Protein AF-A0A915JX36-F1 (afdb_monomer_lite)

Foldseek 3Di:
DDPVVVVVVVVVVVCLVVQCVPDPDPVSNVVSVVVVVVVVVVVVVVVVVVVCCVVVPPVPPPPDPPPDPDPDDPDDDDDPDPDDQVVLCVDVVSVVVVVVCVVVVVVVVVVVVVVVVVVVVVVVVVVVPPPDD

Structure (mmCIF, N/CA/C/O backbone):
data_AF-A0A915JX36-F1
#
_entry.id   AF-A0A915JX36-F1
#
loop_
_atom_site.group_PDB
_atom_site.id
_atom_site.type_symbol
_atom_site.label_atom_id
_atom_site.label_alt_id
_atom_site.label_comp_id
_atom_site.label_asym_id
_atom_site.label_entity_id
_atom_site.label_seq_id
_atom_site.pdbx_PDB_ins_code
_atom_site.Cartn_x
_atom_site.Cartn_y
_atom_site.Cartn_z
_atom_site.occupancy
_atom_site.B_iso_or_equiv
_atom_site.auth_seq_id
_atom_site.auth_comp_id
_atom_site.auth_asym_id
_atom_site.auth_atom_id
_atom_site.pdbx_PDB_model_num
ATOM 1 N N . MET A 1 1 ? 0.194 8.852 -16.464 1.00 53.19 1 MET A N 1
ATOM 2 C CA . MET A 1 1 ? 1.071 9.374 -17.533 1.00 53.19 1 MET A CA 1
ATOM 3 C C . MET A 1 1 ? 0.941 10.884 -17.549 1.00 53.19 1 MET A C 1
ATOM 5 O O . MET A 1 1 ? -0.163 11.383 -17.707 1.00 53.19 1 MET A O 1
ATOM 9 N N . THR A 1 2 ? 2.021 11.604 -17.267 1.00 67.69 2 THR A N 1
ATOM 10 C CA . THR A 1 2 ? 2.045 13.075 -17.233 1.00 67.69 2 THR A CA 1
ATOM 11 C C . THR A 1 2 ? 2.389 13.621 -18.619 1.00 67.69 2 THR A C 1
ATOM 13 O O . THR A 1 2 ? 3.113 12.982 -19.375 1.00 67.69 2 THR A O 1
ATOM 16 N N . ARG A 1 3 ? 1.916 14.820 -18.973 1.00 66.88 3 ARG A N 1
ATOM 17 C CA . ARG A 1 3 ? 2.204 15.462 -20.274 1.00 66.88 3 ARG A CA 1
ATOM 18 C C . ARG A 1 3 ? 3.715 15.523 -20.580 1.00 66.88 3 ARG A C 1
ATOM 20 O O . ARG A 1 3 ? 4.126 15.371 -21.724 1.00 66.88 3 ARG A O 1
ATOM 27 N N . SER A 1 4 ? 4.537 15.626 -19.537 1.00 64.88 4 SER A N 1
ATOM 28 C CA . SER A 1 4 ? 6.001 15.586 -19.601 1.00 64.88 4 SER A CA 1
ATOM 29 C C . SER A 1 4 ? 6.565 14.235 -20.057 1.00 64.88 4 SER A C 1
ATOM 31 O O . SER A 1 4 ? 7.524 14.213 -20.817 1.00 64.88 4 SER A O 1
ATOM 33 N N . SER A 1 5 ? 5.969 13.106 -19.655 1.00 65.12 5 SER A N 1
ATOM 34 C CA . SER A 1 5 ? 6.448 11.777 -20.079 1.00 65.12 5 SER A CA 1
ATOM 35 C C . SER A 1 5 ? 6.151 11.498 -21.556 1.00 65.12 5 SER A C 1
ATOM 37 O O . SER A 1 5 ? 6.965 10.873 -22.230 1.00 65.12 5 SER A O 1
ATOM 39 N N . LEU A 1 6 ? 5.046 12.036 -22.083 1.00 63.84 6 LEU A N 1
ATOM 40 C CA . LEU A 1 6 ? 4.707 11.941 -23.505 1.00 63.84 6 LEU A CA 1
ATOM 41 C C . LEU A 1 6 ? 5.678 12.754 -24.381 1.00 63.84 6 LEU A C 1
ATOM 43 O O . LEU A 1 6 ? 6.149 12.271 -25.407 1.00 63.84 6 LEU A O 1
ATOM 47 N N . LEU A 1 7 ? 6.028 13.969 -23.944 1.00 69.75 7 LEU A N 1
ATOM 48 C CA . LEU A 1 7 ? 6.977 14.837 -24.651 1.00 69.75 7 LEU A CA 1
ATOM 49 C C . LEU A 1 7 ? 8.400 14.271 -24.657 1.00 69.75 7 LEU A C 1
ATOM 51 O O . LEU A 1 7 ? 9.098 14.375 -25.666 1.00 69.75 7 LEU A O 1
ATOM 55 N N . ILE A 1 8 ? 8.825 13.654 -23.550 1.00 71.62 8 ILE A N 1
ATOM 56 C CA . ILE A 1 8 ? 10.123 12.978 -23.466 1.00 71.62 8 ILE A CA 1
ATOM 57 C C . ILE A 1 8 ? 10.163 11.805 -24.449 1.00 71.62 8 ILE A C 1
ATOM 59 O O . ILE A 1 8 ? 11.105 11.720 -25.230 1.00 71.62 8 ILE A O 1
ATOM 63 N N . ALA A 1 9 ? 9.123 10.963 -24.482 1.00 68.75 9 ALA A N 1
ATOM 64 C CA . ALA A 1 9 ? 9.044 9.842 -25.418 1.00 68.75 9 ALA A CA 1
ATOM 65 C C . ALA A 1 9 ? 9.058 10.304 -26.887 1.00 68.75 9 ALA A C 1
ATOM 67 O O . ALA A 1 9 ? 9.823 9.775 -27.690 1.00 68.75 9 ALA A O 1
ATOM 68 N N . GLN A 1 10 ? 8.287 11.342 -27.231 1.00 72.62 10 GLN A N 1
ATOM 69 C CA . GLN A 1 10 ? 8.231 11.879 -28.595 1.00 72.62 10 GLN A CA 1
ATOM 70 C C . GLN A 1 10 ? 9.582 12.448 -29.056 1.00 72.62 10 GLN A C 1
ATOM 72 O O . GLN A 1 10 ? 10.003 12.205 -30.186 1.00 72.62 10 GLN A O 1
ATOM 77 N N . LYS A 1 11 ? 10.293 13.174 -28.183 1.00 77.00 11 LYS A N 1
ATOM 78 C CA . LYS A 1 11 ? 11.636 13.688 -28.495 1.00 77.00 11 LYS A CA 1
ATOM 79 C C . LYS A 1 11 ? 12.661 12.564 -28.627 1.00 77.00 11 LYS A C 1
ATOM 81 O O . LYS A 1 11 ? 13.503 12.626 -29.518 1.00 77.00 11 LYS A O 1
ATOM 86 N N . PHE A 1 12 ? 12.570 11.532 -27.790 1.00 72.38 12 PHE A N 1
ATOM 87 C CA . PHE A 1 12 ? 13.483 10.392 -27.841 1.00 72.38 12 PHE A CA 1
ATOM 88 C C . PHE A 1 12 ? 13.362 9.629 -29.166 1.00 72.38 12 PHE A C 1
ATOM 90 O O . PHE A 1 12 ? 14.378 9.363 -29.804 1.00 72.38 12 PHE A O 1
ATOM 97 N N . SER A 1 13 ? 12.139 9.362 -29.635 1.00 75.56 13 SER A N 1
ATOM 98 C CA . SER A 1 13 ? 11.903 8.652 -30.901 1.00 75.56 13 SER A CA 1
ATOM 99 C C . SER A 1 13 ? 12.459 9.399 -32.117 1.00 75.56 13 SER A C 1
ATOM 101 O O . SER A 1 13 ? 13.069 8.786 -32.990 1.00 75.56 13 SER A O 1
ATOM 103 N N . ILE A 1 14 ? 12.301 10.726 -32.167 1.00 79.25 14 ILE A N 1
ATOM 104 C CA . ILE A 1 14 ? 12.797 11.541 -33.289 1.00 79.25 14 ILE A CA 1
ATOM 105 C C . ILE A 1 14 ? 14.333 11.565 -33.302 1.00 79.25 14 ILE A C 1
ATOM 107 O O . ILE A 1 14 ? 14.940 11.401 -34.358 1.00 79.25 14 ILE A O 1
ATOM 111 N N . ILE A 1 15 ? 14.970 11.714 -32.136 1.00 81.75 15 ILE A N 1
ATOM 112 C CA . ILE A 1 15 ? 16.437 11.751 -32.015 1.00 81.75 15 ILE A CA 1
ATOM 113 C C . ILE A 1 15 ? 17.064 10.409 -32.425 1.00 81.75 15 ILE A C 1
ATOM 115 O O . ILE A 1 15 ? 18.053 10.399 -33.154 1.00 81.75 15 ILE A O 1
ATOM 119 N N . GLN A 1 16 ? 16.475 9.285 -32.004 1.00 78.62 16 GLN A N 1
ATOM 120 C CA . GLN A 1 16 ? 16.973 7.937 -32.310 1.00 78.62 16 GLN A CA 1
ATOM 121 C C . GLN A 1 16 ? 16.950 7.634 -33.817 1.00 78.62 16 GLN A C 1
ATOM 123 O O . GLN A 1 16 ? 17.937 7.145 -34.365 1.00 78.62 16 GLN A O 1
ATOM 128 N N . VAL A 1 17 ? 15.857 7.977 -34.508 1.00 79.44 17 VAL A N 1
ATOM 129 C CA . VAL A 1 17 ? 15.710 7.736 -35.956 1.00 79.44 17 VAL A CA 1
ATOM 130 C C . VAL A 1 17 ? 16.675 8.602 -36.767 1.00 79.44 17 VAL A C 1
ATOM 132 O O . VAL A 1 17 ? 17.350 8.099 -37.663 1.00 79.44 17 VAL A O 1
ATOM 135 N N . GLN A 1 18 ? 16.796 9.887 -36.428 1.00 80.69 18 GLN A N 1
ATOM 136 C CA . GLN A 1 18 ? 17.732 10.793 -37.105 1.00 80.69 18 GLN A CA 1
ATOM 137 C C . GLN A 1 18 ? 19.192 10.370 -36.885 1.00 80.69 18 GLN A C 1
ATOM 139 O O . GLN A 1 18 ? 20.010 10.414 -37.803 1.00 80.69 18 GLN A O 1
ATOM 144 N N . GLY A 1 19 ? 19.507 9.901 -35.679 1.00 79.50 19 GLY A N 1
ATOM 145 C CA . GLY A 1 19 ? 20.813 9.372 -35.322 1.00 79.50 19 GLY A CA 1
ATOM 146 C C . GLY A 1 19 ? 21.212 8.116 -36.095 1.00 79.50 19 GLY A C 1
ATOM 147 O O . GLY A 1 19 ? 22.342 8.029 -36.576 1.00 79.50 19 GLY A O 1
ATOM 148 N N . PHE A 1 20 ? 20.276 7.177 -36.253 1.00 79.31 20 PHE A N 1
ATOM 149 C CA . PHE A 1 20 ? 20.483 5.942 -37.009 1.00 79.31 20 PHE A CA 1
ATOM 150 C C . PHE A 1 20 ? 20.708 6.209 -38.504 1.00 79.31 20 PHE A C 1
ATOM 152 O O . PHE A 1 20 ? 21.647 5.671 -39.085 1.00 79.31 20 PHE A O 1
ATOM 159 N N . ILE A 1 21 ? 19.900 7.085 -39.115 1.00 79.38 21 ILE A N 1
ATOM 160 C CA . ILE A 1 21 ? 20.015 7.434 -40.543 1.00 79.38 21 ILE A CA 1
ATOM 161 C C . ILE A 1 21 ? 21.333 8.173 -40.832 1.00 79.38 21 ILE A C 1
ATOM 163 O O . ILE A 1 21 ? 21.941 7.974 -41.881 1.00 79.38 21 ILE A O 1
ATOM 167 N N . ASN A 1 22 ? 21.809 9.000 -39.897 1.00 82.88 22 ASN A N 1
ATOM 168 C CA . ASN A 1 22 ? 23.043 9.773 -40.058 1.00 82.88 22 ASN A CA 1
ATOM 169 C C . ASN A 1 22 ? 24.314 9.032 -39.576 1.00 82.88 22 ASN A C 1
ATOM 171 O O . ASN A 1 22 ? 25.406 9.609 -39.554 1.00 82.88 22 ASN A O 1
ATOM 175 N N . ALA A 1 23 ? 24.211 7.762 -39.166 1.00 80.00 23 ALA A N 1
ATOM 176 C CA . ALA A 1 23 ? 25.342 6.992 -38.656 1.00 80.00 23 ALA A CA 1
ATOM 177 C C . ALA A 1 23 ? 26.289 6.567 -39.795 1.00 80.00 23 ALA A C 1
ATOM 179 O O . ALA A 1 23 ? 26.070 5.569 -40.473 1.00 80.00 23 ALA A O 1
ATOM 180 N N . ARG A 1 24 ? 27.387 7.310 -39.984 1.00 82.19 24 ARG A N 1
ATOM 181 C CA . ARG A 1 24 ? 28.415 6.989 -40.997 1.00 82.19 24 ARG A CA 1
ATOM 182 C C . ARG A 1 24 ? 29.432 5.932 -40.544 1.00 82.19 24 ARG A C 1
ATOM 184 O O . ARG A 1 24 ? 30.043 5.275 -41.379 1.00 82.19 24 ARG A O 1
ATOM 191 N N . ASN A 1 25 ? 29.600 5.747 -39.231 1.00 87.25 25 ASN A N 1
ATOM 192 C CA . ASN A 1 25 ? 30.620 4.874 -38.642 1.00 87.25 25 ASN A CA 1
ATOM 193 C C . ASN A 1 25 ? 29.990 3.657 -37.946 1.00 87.25 25 ASN A C 1
ATOM 195 O O . ASN A 1 25 ? 28.984 3.790 -37.247 1.00 87.25 25 ASN A O 1
ATOM 199 N N . LYS A 1 26 ? 30.637 2.483 -38.044 1.00 82.94 26 LYS A N 1
ATOM 200 C CA . LYS A 1 26 ? 30.165 1.228 -37.416 1.00 82.94 26 LYS A CA 1
ATOM 201 C C . LYS A 1 26 ? 30.008 1.335 -35.891 1.00 82.94 26 LYS A C 1
ATOM 203 O O . LYS A 1 26 ? 29.057 0.797 -35.337 1.00 82.94 26 LYS A O 1
ATOM 208 N N . LEU A 1 27 ? 30.900 2.071 -35.223 1.00 86.31 27 LEU A N 1
ATOM 209 C CA . LEU A 1 27 ? 30.812 2.362 -33.783 1.00 86.31 27 LEU A CA 1
ATOM 210 C C . LEU A 1 27 ? 29.564 3.180 -33.436 1.00 86.31 27 LEU A C 1
ATOM 212 O O . LEU A 1 27 ? 28.855 2.862 -32.487 1.00 86.31 27 LEU A O 1
ATOM 216 N N . THR A 1 28 ? 29.261 4.208 -34.228 1.00 83.44 28 THR A N 1
ATOM 217 C CA . THR A 1 28 ? 28.072 5.043 -34.029 1.00 83.44 28 THR A CA 1
ATOM 218 C C . THR A 1 28 ? 26.796 4.239 -34.270 1.00 83.44 28 THR A C 1
ATOM 220 O O . THR A 1 28 ? 25.856 4.353 -33.491 1.00 83.44 28 THR A O 1
ATOM 223 N N . ALA A 1 29 ? 26.780 3.366 -35.283 1.00 84.31 29 ALA A N 1
ATOM 224 C CA . ALA A 1 29 ? 25.670 2.446 -35.524 1.00 84.31 29 ALA A CA 1
ATOM 225 C C . ALA A 1 29 ? 25.454 1.475 -34.345 1.00 84.31 29 ALA A C 1
ATOM 227 O O . ALA A 1 29 ? 24.320 1.289 -33.907 1.00 84.31 29 ALA A O 1
ATOM 228 N N . LEU A 1 30 ? 26.532 0.919 -33.776 1.00 88.38 30 LEU A N 1
ATOM 229 C CA . LEU A 1 30 ? 26.464 0.056 -32.591 1.00 88.38 30 LEU A CA 1
ATOM 230 C C . LEU A 1 30 ? 25.868 0.795 -31.381 1.00 88.38 30 LEU A C 1
ATOM 232 O O . LEU A 1 30 ? 25.004 0.257 -30.694 1.00 88.38 30 LEU A O 1
ATOM 236 N N . LEU A 1 31 ? 26.291 2.039 -31.137 1.00 88.81 31 LEU A N 1
ATOM 237 C CA . LEU A 1 31 ? 25.777 2.854 -30.033 1.00 88.81 31 LEU A CA 1
ATOM 238 C C . LEU A 1 31 ? 24.278 3.145 -30.174 1.00 88.81 31 LEU A C 1
ATOM 240 O O . LEU A 1 31 ? 23.554 3.063 -29.183 1.00 88.81 31 LEU A O 1
ATOM 244 N N . TRP A 1 32 ? 23.791 3.419 -31.388 1.00 87.38 32 TRP A N 1
ATOM 245 C CA . TRP A 1 32 ? 22.356 3.598 -31.634 1.00 87.38 32 TRP A CA 1
ATOM 246 C C . TRP A 1 32 ? 21.559 2.312 -31.411 1.00 87.38 32 TRP A C 1
ATOM 248 O O . TRP A 1 32 ? 20.489 2.357 -30.809 1.00 87.38 32 TRP A O 1
ATOM 258 N N . ILE A 1 33 ? 22.095 1.157 -31.817 1.00 88.00 33 ILE A N 1
ATOM 259 C CA . ILE A 1 33 ? 21.469 -0.149 -31.558 1.00 88.00 33 ILE A CA 1
ATOM 260 C C . ILE A 1 33 ? 21.386 -0.421 -30.050 1.00 88.00 33 ILE A C 1
ATOM 262 O O . ILE A 1 33 ? 20.330 -0.804 -29.546 1.00 88.00 33 ILE A O 1
ATOM 266 N N . LEU A 1 34 ? 22.469 -0.173 -29.308 1.00 90.50 34 LEU A N 1
ATOM 267 C CA . LEU A 1 34 ? 22.487 -0.328 -27.851 1.00 90.50 34 LEU A CA 1
ATOM 268 C C . LEU A 1 34 ? 21.496 0.619 -27.165 1.00 90.50 34 LEU A C 1
ATOM 270 O O . LEU A 1 34 ? 20.787 0.206 -26.247 1.00 90.50 34 LEU A O 1
ATOM 274 N N . ALA A 1 35 ? 21.400 1.866 -27.629 1.00 87.75 35 ALA A N 1
ATOM 275 C CA . ALA A 1 35 ? 20.444 2.837 -27.107 1.00 87.75 35 ALA A CA 1
ATOM 276 C C . ALA A 1 35 ? 18.986 2.407 -27.355 1.00 87.75 35 ALA A C 1
ATOM 278 O O . ALA A 1 35 ? 18.147 2.526 -26.457 1.00 87.75 35 ALA A O 1
ATOM 279 N N . LEU A 1 36 ? 18.695 1.837 -28.529 1.00 87.19 36 LEU A N 1
ATOM 280 C CA . LEU A 1 36 ? 17.399 1.238 -28.854 1.00 87.19 36 LEU A CA 1
ATOM 281 C C . LEU A 1 36 ? 17.055 0.094 -27.894 1.00 87.19 36 LEU A C 1
ATOM 283 O O . LEU A 1 36 ? 15.993 0.118 -27.270 1.00 87.19 36 LEU A O 1
ATOM 287 N N . ILE A 1 37 ? 17.971 -0.859 -27.709 1.00 91.94 37 ILE A N 1
ATOM 288 C CA . ILE A 1 37 ? 17.778 -2.013 -26.815 1.00 91.94 37 ILE A CA 1
ATOM 289 C C . ILE A 1 37 ? 17.557 -1.557 -25.367 1.00 91.94 37 ILE A C 1
ATOM 291 O O . ILE A 1 37 ? 16.648 -2.051 -24.690 1.00 91.94 37 ILE A O 1
ATOM 295 N N . ALA A 1 38 ? 18.340 -0.585 -24.894 1.00 91.12 38 ALA A N 1
ATOM 296 C CA . ALA A 1 38 ? 18.192 -0.023 -23.556 1.00 91.12 38 ALA A CA 1
ATOM 297 C C . ALA A 1 38 ? 16.817 0.638 -23.367 1.00 91.12 38 ALA A C 1
ATOM 299 O O . ALA A 1 38 ? 16.140 0.391 -22.366 1.00 91.12 38 ALA A O 1
ATOM 300 N N . SER A 1 39 ? 16.365 1.425 -24.350 1.00 86.44 39 SER A N 1
ATOM 301 C CA . SER A 1 39 ? 15.055 2.086 -24.293 1.00 86.44 39 SER A CA 1
ATOM 302 C C . SER A 1 39 ? 13.890 1.088 -24.287 1.00 86.44 39 SER A C 1
ATOM 304 O O . SER A 1 39 ? 12.966 1.227 -23.482 1.00 86.44 39 SER A O 1
ATOM 306 N N . MET A 1 40 ? 13.965 0.032 -25.105 1.00 88.94 40 MET A N 1
ATOM 307 C CA . MET A 1 40 ? 12.967 -1.040 -25.147 1.00 88.94 40 MET A CA 1
ATOM 308 C C . MET A 1 40 ? 12.904 -1.801 -23.823 1.00 88.94 40 MET A C 1
ATOM 310 O O . MET A 1 40 ? 11.820 -2.034 -23.288 1.00 88.94 40 MET A O 1
ATOM 314 N N . SER A 1 41 ? 14.064 -2.120 -23.249 1.00 92.81 41 SER A N 1
ATOM 315 C CA . SER A 1 41 ? 14.156 -2.793 -21.950 1.00 92.81 41 SER A CA 1
ATOM 316 C C . SER A 1 41 ? 13.514 -1.957 -20.839 1.00 92.81 41 SER A C 1
ATOM 318 O O . SER A 1 41 ? 12.735 -2.476 -20.040 1.00 92.81 41 SER A O 1
ATOM 320 N N . PHE A 1 42 ? 13.769 -0.645 -20.823 1.00 90.38 42 PHE A N 1
ATOM 321 C CA . PHE A 1 42 ? 13.167 0.274 -19.856 1.00 90.38 42 PHE A CA 1
ATOM 322 C C . PHE A 1 42 ? 11.644 0.405 -20.032 1.00 90.38 42 PHE A C 1
ATOM 324 O O . PHE A 1 42 ? 10.898 0.440 -19.056 1.00 90.38 42 PHE A O 1
ATOM 331 N N . MET A 1 43 ? 11.147 0.429 -21.271 1.00 88.75 43 MET A N 1
ATOM 332 C CA . MET A 1 43 ? 9.704 0.434 -21.543 1.00 88.75 43 MET A CA 1
ATOM 333 C C . MET A 1 43 ? 9.012 -0.820 -20.998 1.00 88.75 43 MET A C 1
ATOM 335 O O . MET A 1 43 ? 7.954 -0.715 -20.370 1.00 88.75 43 MET A O 1
ATOM 339 N N . ILE A 1 44 ? 9.611 -1.995 -21.193 1.00 92.94 44 ILE A N 1
ATOM 340 C CA . ILE A 1 44 ? 9.060 -3.271 -20.718 1.00 92.94 44 ILE A CA 1
ATOM 341 C C . ILE A 1 44 ? 8.992 -3.300 -19.187 1.00 92.94 44 ILE A C 1
ATOM 343 O O . ILE A 1 44 ? 7.952 -3.654 -18.630 1.00 92.94 44 ILE A O 1
ATOM 347 N N . THR A 1 45 ? 10.052 -2.882 -18.489 1.00 89.81 45 THR A N 1
ATOM 348 C CA . THR A 1 45 ? 10.076 -2.885 -17.015 1.00 89.81 45 THR A CA 1
ATOM 349 C C . THR A 1 45 ? 9.066 -1.906 -16.418 1.00 89.81 45 THR A C 1
ATOM 351 O O . THR A 1 45 ? 8.329 -2.266 -15.495 1.00 89.81 45 THR A O 1
ATOM 354 N N . GLN A 1 46 ? 8.958 -0.701 -16.983 1.00 87.69 46 GLN A N 1
ATOM 355 C CA . GLN A 1 46 ? 7.983 0.304 -16.551 1.00 87.69 46 GLN A CA 1
ATOM 356 C C . GLN A 1 46 ? 6.545 -0.170 -16.772 1.00 87.69 46 GLN A C 1
ATOM 358 O O . GLN A 1 46 ? 5.692 -0.025 -15.894 1.00 87.69 46 GLN A O 1
ATOM 363 N N . THR A 1 47 ? 6.286 -0.789 -17.922 1.00 87.31 47 THR A N 1
ATOM 364 C CA . THR A 1 47 ? 4.971 -1.342 -18.259 1.00 87.31 47 THR A CA 1
ATOM 365 C C . THR A 1 47 ? 4.626 -2.509 -17.338 1.00 87.31 47 THR A C 1
ATOM 367 O O . THR A 1 47 ? 3.540 -2.532 -16.767 1.00 87.31 47 THR A O 1
ATOM 370 N N . GLY A 1 48 ? 5.566 -3.425 -17.088 1.00 86.44 48 GLY A N 1
ATOM 371 C CA . GLY A 1 48 ? 5.381 -4.537 -16.153 1.00 86.44 48 GLY A CA 1
ATOM 372 C C . GLY A 1 48 ? 5.084 -4.082 -14.720 1.00 86.44 48 GLY A C 1
ATOM 373 O O . GLY A 1 48 ? 4.223 -4.659 -14.058 1.00 86.44 48 GLY A O 1
ATOM 374 N N . SER A 1 49 ? 5.737 -3.019 -14.244 1.00 79.69 49 SER A N 1
ATOM 375 C CA . SER A 1 49 ? 5.465 -2.425 -12.926 1.00 79.69 49 SER A CA 1
ATOM 376 C C . SER A 1 49 ? 4.050 -1.835 -12.837 1.00 79.69 49 SER A C 1
ATOM 378 O O . SER A 1 49 ? 3.322 -2.085 -11.873 1.00 79.69 49 SER A O 1
ATOM 380 N N . LEU A 1 50 ? 3.614 -1.126 -13.885 1.00 82.25 50 LEU A N 1
ATOM 381 C CA . LEU A 1 50 ? 2.253 -0.591 -13.985 1.00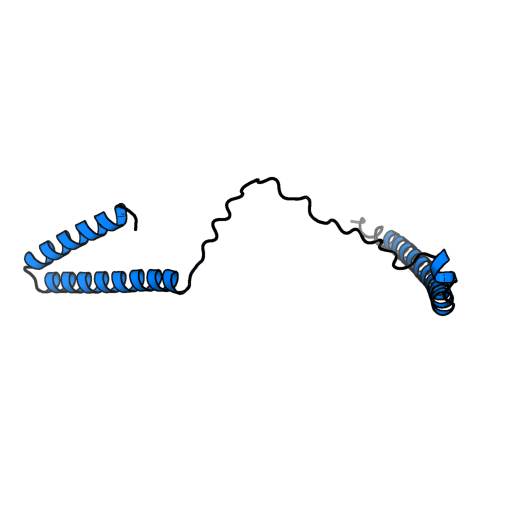 82.25 50 LEU A CA 1
ATOM 382 C C . LEU A 1 50 ? 1.200 -1.703 -14.048 1.00 82.25 50 LEU A C 1
ATOM 384 O O . LEU A 1 50 ? 0.186 -1.620 -13.357 1.00 82.25 50 LEU A O 1
ATOM 388 N N . PHE A 1 51 ? 1.456 -2.762 -14.818 1.00 83.94 51 PHE A N 1
ATOM 389 C CA . PHE A 1 51 ? 0.566 -3.918 -14.912 1.00 83.94 51 PHE A CA 1
ATOM 390 C C . PHE A 1 51 ? 0.450 -4.669 -13.588 1.00 83.94 51 PHE A C 1
ATOM 392 O O . PHE A 1 51 ? -0.658 -5.028 -13.195 1.00 83.94 51 PHE A O 1
ATOM 399 N N . LYS A 1 52 ? 1.554 -4.849 -12.854 1.00 79.69 52 LYS A N 1
ATOM 400 C CA . LYS A 1 52 ? 1.503 -5.389 -11.488 1.00 79.69 52 LYS A CA 1
ATOM 401 C C . LYS A 1 52 ? 0.645 -4.498 -10.589 1.00 79.69 52 LYS A C 1
ATOM 403 O O . LYS A 1 52 ? -0.241 -5.003 -9.915 1.00 79.69 52 LYS A O 1
ATOM 408 N N . GLY A 1 53 ? 0.828 -3.179 -10.629 1.00 72.50 53 GLY A N 1
ATOM 409 C CA . GLY A 1 53 ? -0.004 -2.244 -9.863 1.00 72.50 53 GLY A CA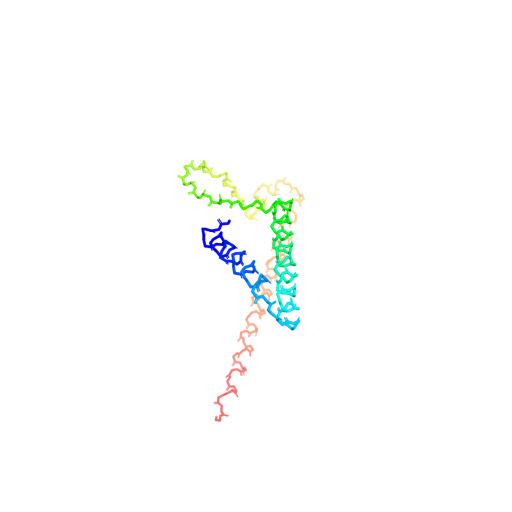 1
ATOM 410 C C . GLY A 1 53 ? -1.495 -2.275 -10.232 1.00 72.50 53 GLY A C 1
ATOM 411 O O . GLY A 1 53 ? -2.337 -2.057 -9.359 1.00 72.50 53 GLY A O 1
ATOM 412 N N . PHE A 1 54 ? -1.816 -2.569 -11.496 1.00 76.62 54 PHE A N 1
ATOM 413 C CA . PHE A 1 54 ? -3.181 -2.698 -12.008 1.00 76.62 54 PHE A CA 1
ATOM 414 C C . PHE A 1 54 ? -3.845 -4.014 -11.575 1.00 76.62 54 PHE A C 1
ATOM 416 O O . PHE A 1 54 ? -4.930 -3.988 -10.999 1.00 76.62 54 PHE A O 1
ATO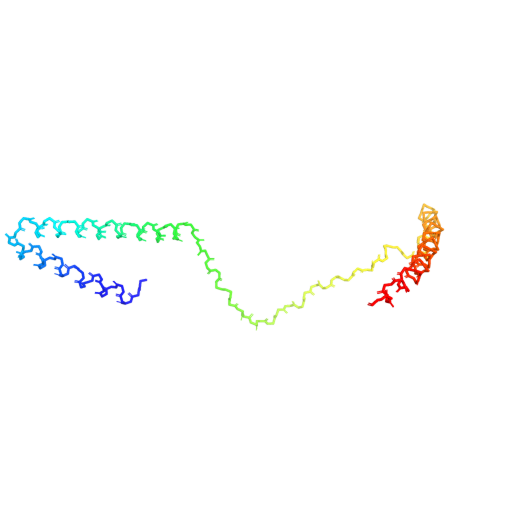M 423 N N . PHE A 1 55 ? -3.182 -5.155 -11.792 1.00 73.19 55 PHE A N 1
ATOM 424 C CA . PHE A 1 55 ? -3.727 -6.478 -11.464 1.00 73.19 55 PHE A CA 1
ATOM 425 C C . PHE A 1 55 ? -3.726 -6.781 -9.963 1.00 73.19 55 PHE A C 1
ATOM 427 O O . PHE A 1 55 ? -4.680 -7.371 -9.467 1.00 73.19 55 PHE A O 1
ATOM 434 N N . PHE A 1 56 ? -2.715 -6.324 -9.215 1.00 67.88 56 PHE A N 1
ATOM 435 C CA . PHE A 1 56 ? -2.682 -6.465 -7.753 1.00 67.88 56 PHE A CA 1
ATOM 436 C C . PHE A 1 56 ? -3.525 -5.415 -7.022 1.00 67.88 56 PHE A C 1
ATOM 438 O O . PHE A 1 56 ? -3.402 -5.282 -5.809 1.00 67.88 56 PHE A O 1
ATOM 445 N N . ALA A 1 57 ? -4.388 -4.693 -7.751 1.00 59.75 57 ALA A N 1
ATOM 446 C CA . ALA A 1 57 ? -5.471 -3.872 -7.224 1.00 59.75 57 ALA A CA 1
ATOM 447 C C . ALA A 1 57 ? -5.094 -3.151 -5.922 1.00 59.75 57 ALA A C 1
ATOM 449 O O . ALA A 1 57 ? -5.712 -3.362 -4.877 1.00 59.75 57 ALA A O 1
ATOM 450 N N . ASN A 1 58 ? -4.096 -2.263 -5.996 1.00 55.75 58 ASN A N 1
ATOM 451 C CA . ASN A 1 58 ? -3.904 -1.240 -4.974 1.00 55.75 58 ASN A CA 1
ATOM 452 C C . ASN A 1 58 ? -5.151 -0.352 -4.996 1.00 55.75 58 ASN A C 1
ATOM 454 O O . ASN A 1 58 ? -5.187 0.680 -5.670 1.00 55.75 58 ASN A O 1
ATOM 458 N N . LYS A 1 59 ? -6.214 -0.777 -4.305 1.00 54.19 59 LYS A N 1
ATOM 459 C CA . LYS A 1 59 ? -7.390 0.044 -4.059 1.00 54.19 59 LYS A CA 1
ATOM 460 C C . LYS A 1 59 ? -6.905 1.182 -3.181 1.00 54.19 59 LYS A C 1
ATOM 462 O O . LYS A 1 59 ? -6.901 1.081 -1.961 1.00 54.19 59 LYS A O 1
ATOM 467 N N . ARG A 1 60 ? -6.436 2.260 -3.814 1.00 54.50 60 ARG A N 1
ATOM 468 C CA . ARG A 1 60 ? -6.188 3.530 -3.141 1.00 54.50 60 ARG A CA 1
ATOM 469 C C . ARG A 1 60 ? -7.540 4.015 -2.656 1.00 54.50 60 ARG A C 1
ATOM 471 O O . ARG A 1 60 ? -8.273 4.676 -3.388 1.00 54.50 60 ARG A O 1
ATOM 478 N N . THR A 1 61 ? -7.895 3.610 -1.443 1.00 59.47 61 THR A N 1
ATOM 479 C CA . THR A 1 61 ? -9.062 4.103 -0.735 1.00 59.47 61 THR A CA 1
ATOM 480 C C . THR A 1 61 ? -8.819 5.582 -0.509 1.00 59.47 61 THR A C 1
ATOM 482 O O . THR A 1 61 ? -8.063 5.981 0.375 1.00 59.47 61 THR A O 1
ATOM 485 N N . MET A 1 62 ? -9.403 6.405 -1.374 1.00 53.03 62 MET A N 1
ATOM 486 C CA . MET A 1 62 ? -9.495 7.837 -1.151 1.00 53.03 62 MET A CA 1
ATOM 487 C C . MET A 1 62 ? -10.390 8.019 0.073 1.00 53.03 62 MET A C 1
ATOM 489 O O . MET A 1 62 ? -11.615 8.019 -0.050 1.00 53.03 62 MET A O 1
ATOM 493 N N . VAL A 1 63 ? -9.782 8.107 1.258 1.00 60.22 63 VAL A N 1
ATOM 494 C CA . VAL A 1 63 ? -10.477 8.436 2.504 1.00 60.22 63 VAL A CA 1
ATOM 495 C C . VAL A 1 63 ? -10.905 9.893 2.390 1.00 60.22 63 VAL A C 1
ATOM 497 O O . VAL A 1 63 ? -10.180 10.817 2.743 1.00 60.22 63 VAL A O 1
ATOM 500 N N . LYS A 1 64 ? -12.075 10.111 1.794 1.00 57.31 64 LYS A N 1
ATOM 501 C CA . LYS A 1 64 ? -12.736 11.407 1.810 1.00 57.31 64 LYS A CA 1
ATOM 502 C C . LYS A 1 64 ? -13.449 11.501 3.148 1.00 57.31 64 LYS A C 1
ATOM 504 O O . LYS A 1 64 ? -14.455 10.826 3.353 1.00 57.31 64 LYS A O 1
ATOM 509 N N . LEU A 1 65 ? -12.905 12.313 4.049 1.00 58.78 65 LEU A N 1
ATOM 510 C CA . LEU A 1 65 ? -13.565 12.709 5.287 1.00 58.78 65 LEU A CA 1
ATOM 511 C C . LEU A 1 65 ? -14.793 13.550 4.910 1.00 58.78 65 LEU A C 1
ATOM 513 O O . LEU A 1 65 ? -14.739 14.770 4.796 1.00 58.78 65 LEU A O 1
ATOM 517 N N . LYS A 1 66 ? -15.901 12.877 4.601 1.00 60.03 66 LYS A N 1
ATOM 518 C CA . LYS A 1 66 ? -17.208 13.518 4.549 1.00 60.03 66 LYS A CA 1
ATOM 519 C C . LYS A 1 66 ? -17.651 13.624 6.004 1.00 60.03 66 LYS A C 1
ATOM 521 O O . LYS A 1 66 ? -18.020 12.614 6.596 1.00 60.03 66 LYS A O 1
ATOM 526 N N . SER A 1 67 ? -17.576 14.823 6.581 1.00 57.66 67 SER A N 1
ATOM 527 C CA . SER A 1 67 ? -18.265 15.152 7.835 1.00 57.66 67 SER A CA 1
ATOM 528 C C . SER A 1 67 ? -19.769 15.170 7.572 1.00 57.66 67 SER A C 1
ATOM 530 O O . SER A 1 67 ? -20.391 16.221 7.479 1.00 57.66 67 SER A O 1
ATOM 532 N N . SER A 1 68 ? -20.341 13.997 7.332 1.00 64.94 68 SER A N 1
ATOM 533 C CA . SER A 1 68 ? -21.768 13.775 7.506 1.00 64.94 68 SER A CA 1
ATOM 534 C C . SER A 1 68 ? -22.042 13.611 8.996 1.00 64.94 68 SER A C 1
ATOM 536 O O . SER A 1 68 ? -21.205 13.075 9.721 1.00 64.94 68 SER A O 1
ATOM 538 N N . GLU A 1 69 ? -23.202 14.068 9.446 1.00 70.50 69 GLU A N 1
ATOM 539 C CA . GLU A 1 69 ? -23.700 13.802 10.791 1.00 70.50 69 GLU A CA 1
ATOM 540 C C . GLU A 1 69 ? -23.896 12.287 10.938 1.00 70.50 69 GLU A C 1
ATOM 542 O O . GLU A 1 69 ? -24.814 11.698 10.368 1.00 70.50 69 GLU A O 1
ATOM 547 N N . LEU A 1 70 ? -22.929 11.625 11.580 1.00 76.06 70 LEU A N 1
ATOM 548 C CA . LEU A 1 70 ? -22.995 10.195 11.861 1.00 76.06 70 LEU A CA 1
ATOM 549 C C . LEU A 1 70 ? -23.885 9.984 13.089 1.00 76.06 70 LEU A C 1
ATOM 551 O O . LEU A 1 70 ? -23.796 10.769 14.038 1.00 76.06 70 LEU A O 1
ATOM 555 N N . PRO A 1 71 ? -24.706 8.919 13.115 1.00 83.38 71 PRO A N 1
ATOM 556 C CA . PRO A 1 71 ? -25.478 8.597 14.302 1.00 83.38 71 PRO A CA 1
ATOM 557 C C . PRO A 1 71 ? -24.521 8.365 15.471 1.00 83.38 71 PRO A C 1
ATOM 559 O O . PRO A 1 71 ? -23.489 7.703 15.325 1.00 83.38 71 PRO A O 1
ATOM 562 N N . PHE A 1 72 ? -24.867 8.930 16.626 1.00 85.00 72 PHE A N 1
ATOM 563 C CA . PHE A 1 72 ? -24.093 8.747 17.845 1.00 85.00 72 PHE A CA 1
ATOM 564 C C . PHE A 1 72 ? -23.915 7.240 18.115 1.00 85.00 72 PHE A C 1
ATOM 566 O O . PHE A 1 72 ? -24.909 6.505 18.111 1.00 85.00 72 PHE A O 1
ATOM 573 N N . PRO A 1 73 ? -22.674 6.746 18.290 1.00 86.12 73 PRO A N 1
ATOM 574 C CA . PRO A 1 73 ? -22.429 5.319 18.432 1.00 86.12 73 PRO A CA 1
ATOM 575 C C . PRO A 1 73 ? -23.048 4.798 19.728 1.00 86.12 73 PRO A C 1
ATOM 577 O O . PRO A 1 73 ? -23.181 5.523 20.713 1.00 86.12 73 PRO A O 1
ATOM 580 N N . ALA A 1 74 ? -23.382 3.510 19.759 1.00 86.62 74 ALA A N 1
ATOM 581 C CA . ALA A 1 74 ? -23.809 2.869 20.993 1.00 86.62 74 ALA A CA 1
ATOM 582 C C . ALA A 1 74 ? -22.637 2.841 21.989 1.00 86.62 74 ALA A C 1
ATOM 584 O O . ALA A 1 74 ? -21.694 2.062 21.841 1.00 86.62 74 ALA A O 1
ATOM 585 N N . VAL A 1 75 ? -22.686 3.700 23.007 1.00 88.69 75 VAL A N 1
ATOM 586 C CA . VAL A 1 75 ? -21.693 3.709 24.081 1.00 88.69 75 VAL A CA 1
ATOM 587 C C . VAL A 1 75 ? -22.136 2.725 25.157 1.00 88.69 75 VAL A C 1
ATOM 589 O O . VAL A 1 75 ? -23.139 2.938 25.834 1.00 88.69 75 VAL A O 1
ATOM 592 N N . THR A 1 76 ? -21.386 1.633 25.316 1.00 91.81 76 THR A N 1
ATOM 593 C CA . THR A 1 76 ? -21.641 0.645 26.370 1.00 91.81 76 THR A CA 1
ATOM 594 C C . THR A 1 76 ? -20.692 0.893 27.531 1.00 91.81 76 THR A C 1
ATOM 596 O O . THR A 1 76 ? -19.487 0.673 27.418 1.00 91.81 76 THR A O 1
ATOM 599 N N . PHE A 1 77 ? -21.233 1.334 28.663 1.00 89.69 77 PHE A N 1
ATOM 600 C CA . PHE A 1 77 ? -20.481 1.434 29.908 1.00 89.69 77 PHE A CA 1
ATOM 601 C C . PHE A 1 77 ? -20.707 0.178 30.746 1.00 89.69 77 PHE A C 1
ATOM 603 O O . PHE A 1 77 ? -21.846 -0.179 31.043 1.00 89.69 77 PHE A O 1
ATOM 610 N N . CYS A 1 78 ? -19.621 -0.480 31.151 1.00 90.56 78 CYS A N 1
ATOM 611 C CA . CYS A 1 78 ? -19.679 -1.589 32.096 1.00 90.56 78 CYS A CA 1
ATOM 612 C C . CYS A 1 78 ? -19.168 -1.136 33.466 1.00 90.56 78 CYS A C 1
ATOM 614 O O . CYS A 1 78 ? -18.143 -0.459 33.570 1.00 90.56 78 CYS A O 1
ATOM 616 N N . ASN A 1 79 ? -19.874 -1.529 34.525 1.00 91.06 79 ASN A N 1
ATOM 617 C CA . ASN A 1 79 ? -19.365 -1.387 35.881 1.00 91.06 79 ASN A CA 1
ATOM 618 C C . ASN A 1 79 ? -18.218 -2.390 36.084 1.00 91.06 79 ASN A C 1
ATOM 620 O O . ASN A 1 79 ? -18.402 -3.586 35.885 1.00 91.06 79 ASN A O 1
ATOM 624 N N . LEU A 1 80 ? -17.053 -1.909 36.525 1.00 87.75 80 LEU A N 1
ATOM 625 C CA . LEU A 1 80 ? -15.882 -2.744 36.834 1.00 87.75 80 LEU A CA 1
ATOM 626 C C . LEU A 1 80 ? -16.165 -3.785 37.924 1.00 87.75 80 LEU A C 1
ATOM 628 O O . LEU A 1 80 ? -15.440 -4.768 38.050 1.00 87.75 80 LEU A O 1
ATOM 632 N N . ASN A 1 81 ? -17.202 -3.560 38.728 1.00 84.44 81 ASN A N 1
ATOM 633 C CA . ASN A 1 81 ? -17.648 -4.524 39.709 1.00 84.44 81 ASN A CA 1
ATOM 634 C C . ASN A 1 81 ? -18.653 -5.516 39.084 1.00 84.44 81 ASN A C 1
ATOM 636 O O . ASN A 1 81 ? -19.778 -5.109 38.777 1.00 84.44 81 ASN A O 1
ATOM 640 N N . PRO A 1 82 ? -18.307 -6.812 38.967 1.00 84.62 82 PRO A N 1
ATOM 641 C CA . PRO A 1 82 ? -19.154 -7.805 38.307 1.00 84.62 82 PRO A CA 1
ATOM 642 C C . PRO A 1 82 ? -20.447 -8.119 39.075 1.00 84.62 82 PRO A C 1
ATOM 644 O O . PRO A 1 82 ? -21.418 -8.558 38.467 1.00 84.62 82 PRO A O 1
ATOM 647 N N . PHE A 1 83 ? -20.504 -7.872 40.394 1.00 84.50 83 PHE A N 1
ATOM 648 C CA . PHE A 1 83 ? -21.672 -8.216 41.217 1.00 84.50 83 PHE A CA 1
ATOM 649 C C . PHE A 1 83 ? -21.969 -7.187 42.311 1.00 84.50 83 PHE A C 1
ATOM 651 O O . PHE A 1 83 ? -21.086 -6.763 43.057 1.00 84.50 83 PHE A O 1
ATOM 658 N N . LYS A 1 84 ? -23.243 -6.823 42.495 1.00 85.44 84 LYS A N 1
ATOM 659 C CA . LYS A 1 84 ? -23.674 -5.982 43.627 1.00 85.44 84 LYS A CA 1
ATOM 660 C C . LYS A 1 84 ? -23.567 -6.776 44.932 1.00 85.44 84 LYS A C 1
ATOM 662 O O . LYS A 1 84 ? -24.125 -7.863 45.025 1.00 85.44 84 LYS A O 1
ATOM 667 N N . LYS A 1 85 ? -22.922 -6.217 45.966 1.00 83.50 85 LYS A N 1
ATOM 668 C CA . LYS A 1 85 ? -22.682 -6.909 47.254 1.00 83.50 85 LYS A CA 1
ATOM 669 C C . LYS A 1 85 ? -23.962 -7.472 47.884 1.00 83.50 85 LYS A C 1
ATOM 671 O O . LYS A 1 85 ? -23.960 -8.586 48.390 1.00 83.50 85 LYS A O 1
ATOM 676 N N . ASN A 1 86 ? -25.051 -6.707 47.836 1.00 86.69 86 ASN A N 1
ATOM 677 C CA . ASN A 1 86 ? -26.328 -7.093 48.445 1.00 86.69 86 ASN A CA 1
ATOM 678 C C . ASN A 1 86 ? -27.027 -8.222 47.675 1.00 86.69 86 ASN A C 1
ATOM 680 O O . ASN A 1 86 ? -27.717 -9.032 48.281 1.00 86.69 86 ASN A O 1
ATOM 684 N N . GLU A 1 87 ? -26.810 -8.302 46.362 1.00 85.44 87 GLU A N 1
ATOM 685 C CA . GLU A 1 87 ? -27.368 -9.360 45.514 1.00 85.44 87 GLU A CA 1
ATOM 686 C C . GLU A 1 87 ? -26.504 -10.623 45.568 1.00 85.44 87 GLU A C 1
ATOM 688 O O . GLU A 1 87 ? -27.027 -11.729 45.651 1.00 85.44 87 GLU A O 1
ATOM 693 N N . ALA A 1 88 ? -25.179 -10.465 45.637 1.00 85.19 88 ALA A N 1
ATOM 694 C CA . ALA A 1 88 ? -24.247 -11.575 45.806 1.00 85.19 88 ALA A CA 1
ATOM 695 C C . ALA A 1 88 ? -24.487 -12.349 47.113 1.00 85.19 88 ALA A C 1
ATOM 697 O O . ALA A 1 88 ? -24.346 -13.564 47.141 1.00 85.19 88 ALA A O 1
ATOM 698 N N . LYS A 1 89 ? -24.923 -11.671 48.182 1.00 86.50 89 LYS A N 1
ATOM 699 C CA . LYS A 1 89 ? -25.271 -12.311 49.461 1.00 86.50 89 LYS A CA 1
ATOM 700 C C . LYS A 1 89 ? -26.494 -13.232 49.395 1.00 86.50 89 LYS A C 1
ATOM 702 O O . LYS A 1 89 ? -26.636 -14.084 50.263 1.00 86.50 89 LYS A O 1
ATOM 707 N N . LYS A 1 90 ? -27.369 -13.070 48.396 1.00 90.56 90 LYS A N 1
ATOM 708 C CA . LYS A 1 90 ? -28.567 -13.912 48.224 1.00 90.56 90 LYS A CA 1
ATOM 709 C C . LYS A 1 90 ? -28.232 -15.281 47.633 1.00 90.56 90 LYS A C 1
ATOM 711 O O . LYS A 1 90 ? -28.998 -16.221 47.801 1.00 90.56 90 LYS A O 1
ATOM 716 N N . VAL A 1 91 ? -27.092 -15.396 46.950 1.00 91.31 91 VAL A N 1
ATOM 717 C CA . VAL A 1 91 ? -26.604 -16.658 46.395 1.00 91.31 91 VAL A CA 1
ATOM 718 C C . VAL A 1 91 ? -25.568 -17.236 47.364 1.00 91.31 91 VAL A C 1
ATOM 720 O O . VAL A 1 91 ? -24.512 -16.627 47.543 1.00 91.31 91 VAL A O 1
ATOM 723 N N . PRO A 1 92 ? -25.809 -18.413 47.971 1.00 89.00 92 PRO A N 1
ATOM 724 C CA . PRO A 1 92 ? -24.959 -18.943 49.043 1.00 89.00 92 PRO A CA 1
ATOM 725 C C . PRO A 1 92 ? -23.506 -19.160 48.600 1.00 89.00 92 PRO A C 1
ATOM 727 O O . PRO A 1 92 ? -22.576 -18.889 49.354 1.00 89.00 92 PRO A O 1
ATOM 730 N N . ILE A 1 93 ? -23.298 -19.562 47.343 1.00 90.56 93 ILE A N 1
ATOM 731 C CA . ILE A 1 93 ? -21.963 -19.737 46.750 1.00 90.56 93 ILE A CA 1
ATOM 732 C C . ILE A 1 93 ? -21.239 -18.393 46.585 1.00 90.56 93 ILE A C 1
ATOM 734 O O . ILE A 1 93 ? -20.036 -18.295 46.798 1.00 90.56 93 ILE A O 1
ATOM 738 N N . LEU A 1 94 ? -21.953 -17.335 46.208 1.00 89.62 94 LEU A N 1
ATOM 739 C CA . LEU A 1 94 ? -21.337 -16.035 45.944 1.00 89.62 94 LEU A CA 1
ATOM 740 C C . LEU A 1 94 ? -21.035 -15.280 47.248 1.00 89.62 94 LEU A C 1
ATOM 742 O O . LEU A 1 94 ? -20.044 -14.553 47.319 1.00 89.62 94 LEU A O 1
ATOM 746 N N . ALA A 1 95 ? -21.837 -15.500 48.292 1.00 87.94 95 ALA A N 1
ATOM 747 C CA . ALA A 1 95 ? -21.613 -14.959 49.629 1.00 87.94 95 ALA A CA 1
ATOM 748 C C . ALA A 1 95 ? -20.290 -15.453 50.241 1.00 87.94 95 ALA A C 1
ATOM 750 O O . ALA A 1 95 ? -19.488 -14.639 50.701 1.00 87.94 95 ALA A O 1
ATOM 751 N N . THR A 1 96 ? -20.030 -16.763 50.176 1.00 88.75 96 THR A N 1
ATOM 752 C CA . THR A 1 96 ? -18.813 -17.377 50.734 1.00 88.75 96 THR A CA 1
ATOM 753 C C . THR A 1 96 ? -17.559 -16.924 49.993 1.00 88.75 96 THR A C 1
ATOM 755 O O . THR A 1 96 ? -16.573 -16.524 50.612 1.00 88.75 9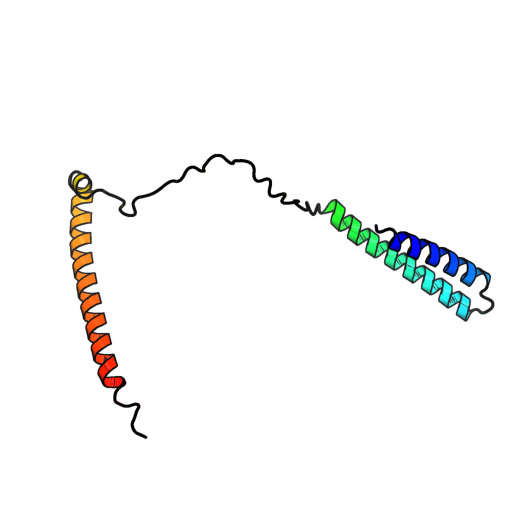6 THR A O 1
ATOM 758 N N . ILE A 1 97 ? -17.607 -16.896 48.658 1.00 89.94 97 ILE A N 1
ATOM 759 C CA . ILE A 1 97 ? -16.486 -16.428 47.833 1.00 89.94 97 ILE A CA 1
ATOM 760 C C . ILE A 1 97 ? -16.191 -14.951 48.119 1.00 89.94 97 ILE A C 1
ATOM 762 O O . ILE A 1 97 ? -15.028 -14.560 48.225 1.00 89.94 97 ILE A O 1
ATOM 766 N N . MET A 1 98 ? -17.224 -14.121 48.278 1.00 86.25 98 MET A N 1
ATOM 767 C CA . MET A 1 98 ? -17.057 -12.693 48.543 1.00 86.25 98 MET A CA 1
ATOM 768 C C . MET A 1 98 ? -16.457 -12.414 49.929 1.00 86.25 98 MET A C 1
ATOM 770 O O . MET A 1 98 ? -15.662 -11.483 50.070 1.00 86.25 98 MET A O 1
ATOM 774 N N . GLU A 1 99 ? -16.801 -13.210 50.938 1.00 87.00 99 GLU A N 1
ATOM 775 C CA . GLU A 1 99 ? -16.234 -13.119 52.286 1.00 87.00 99 GLU A CA 1
ATOM 776 C C . GLU A 1 99 ? -14.748 -13.503 52.302 1.00 87.00 99 GLU A C 1
ATOM 778 O O . GLU A 1 99 ? -13.896 -12.732 52.764 1.00 87.00 99 GLU A O 1
ATOM 783 N N . VAL A 1 100 ? -14.411 -14.647 51.699 1.00 89.94 100 VAL A N 1
ATOM 784 C CA . VAL A 1 100 ? -13.019 -15.093 51.561 1.00 89.94 100 VAL A CA 1
ATOM 785 C C . VAL A 1 100 ? -12.213 -14.065 50.766 1.00 89.94 100 VAL A C 1
ATOM 787 O O . VAL A 1 100 ? -11.135 -13.664 51.208 1.00 89.94 100 VAL A O 1
ATOM 790 N N . ALA A 1 101 ? -12.754 -13.549 49.660 1.00 88.25 101 ALA A N 1
ATOM 791 C CA . ALA A 1 101 ? -12.095 -12.533 48.842 1.00 88.25 101 ALA A CA 1
ATOM 792 C C . ALA A 1 101 ? -11.815 -11.229 49.612 1.00 88.25 101 ALA A C 1
ATOM 794 O O . ALA A 1 101 ? -10.741 -10.646 49.457 1.00 88.25 101 ALA A O 1
ATOM 795 N N . GLN A 1 102 ? -12.728 -10.776 50.480 1.00 88.25 102 GLN A N 1
ATOM 796 C CA . GLN A 1 102 ? -12.515 -9.585 51.316 1.00 88.25 102 GLN A CA 1
ATOM 797 C C . GLN A 1 102 ? -11.455 -9.822 52.400 1.00 88.25 102 GLN A C 1
ATOM 799 O O . GLN A 1 102 ? -10.591 -8.967 52.631 1.00 88.25 102 GLN A O 1
ATOM 804 N N . SER A 1 103 ? -11.473 -10.998 53.032 1.00 90.88 103 SER A N 1
ATOM 805 C CA . SER A 1 103 ? -10.487 -11.358 54.055 1.00 90.88 103 SER A CA 1
ATOM 806 C C . SER A 1 103 ? -9.071 -11.468 53.470 1.00 90.88 103 SER A C 1
ATOM 808 O O . SER A 1 103 ? -8.119 -10.916 54.025 1.00 90.88 103 SER A O 1
ATOM 810 N N . VAL A 1 104 ? -8.926 -12.092 52.298 1.00 93.38 104 VAL A N 1
ATOM 811 C CA . VAL A 1 104 ? -7.650 -12.213 51.582 1.00 93.38 104 VAL A CA 1
ATOM 812 C C . VAL A 1 104 ? -7.204 -10.847 51.060 1.00 93.38 104 VAL A C 1
ATOM 814 O O . VAL A 1 104 ? -6.045 -10.470 51.237 1.00 93.38 104 VAL A O 1
ATOM 817 N N . GLY A 1 105 ? -8.124 -10.057 50.502 1.00 89.31 105 GLY A N 1
ATOM 818 C CA . GLY A 1 105 ? -7.843 -8.707 50.013 1.00 89.31 105 GLY A CA 1
ATOM 819 C C . GLY A 1 105 ? -7.295 -7.773 51.096 1.00 89.31 105 GLY A C 1
ATOM 820 O O . GLY A 1 105 ? -6.315 -7.064 50.860 1.00 89.31 105 GLY A O 1
ATOM 821 N N . SER A 1 106 ? -7.860 -7.807 52.308 1.00 91.50 106 SER A N 1
ATOM 822 C CA . SER A 1 106 ? -7.373 -6.991 53.432 1.00 91.50 106 SER A CA 1
ATOM 823 C C . SER A 1 106 ? -5.985 -7.428 53.919 1.00 91.50 106 SER A C 1
ATOM 825 O O . SER A 1 106 ? -5.115 -6.579 54.130 1.00 91.50 106 SER A O 1
ATOM 827 N N . LYS A 1 107 ? -5.721 -8.741 54.004 1.00 94.44 107 LYS A N 1
ATOM 828 C CA . LYS A 1 107 ? -4.393 -9.286 54.337 1.00 94.44 107 LYS A CA 1
ATOM 829 C C . LYS A 1 107 ? -3.335 -8.876 53.310 1.00 94.44 107 LYS A C 1
ATOM 831 O O . LYS A 1 107 ? -2.261 -8.415 53.696 1.00 94.44 107 LYS A O 1
ATOM 836 N N . ILE A 1 108 ? -3.646 -8.985 52.015 1.00 92.44 108 ILE A N 1
ATOM 837 C CA . ILE A 1 108 ? -2.749 -8.581 50.921 1.00 92.44 108 ILE A CA 1
ATOM 838 C C . ILE A 1 108 ? -2.486 -7.071 50.963 1.00 92.44 108 ILE A C 1
ATOM 840 O O . ILE A 1 108 ? -1.336 -6.650 50.833 1.00 92.44 108 ILE A O 1
ATOM 844 N N . SER A 1 109 ? -3.519 -6.253 51.187 1.00 91.25 109 SER A N 1
ATOM 845 C CA . SER A 1 109 ? -3.386 -4.795 51.301 1.00 91.25 109 SER A CA 1
ATOM 846 C C . SER A 1 109 ? -2.477 -4.391 52.468 1.00 91.25 109 SER A C 1
ATOM 848 O O . SER A 1 109 ? -1.538 -3.613 52.292 1.00 91.25 109 SER A O 1
ATOM 850 N N . ASN A 1 110 ? -2.675 -4.994 53.643 1.00 92.00 110 ASN A N 1
ATOM 851 C CA . ASN A 1 110 ? -1.856 -4.732 54.827 1.00 92.00 110 ASN A CA 1
ATOM 852 C C . ASN A 1 110 ? -0.405 -5.193 54.637 1.00 92.00 110 ASN A C 1
ATOM 854 O O . ASN A 1 110 ? 0.531 -4.460 54.966 1.00 92.00 110 ASN A O 1
ATOM 858 N N . ALA A 1 111 ? -0.199 -6.371 54.043 1.00 88.62 111 ALA A N 1
ATOM 859 C CA . ALA A 1 111 ? 1.131 -6.861 53.691 1.00 88.62 111 ALA A CA 1
ATOM 860 C C . ALA A 1 111 ? 1.828 -5.938 52.676 1.00 88.62 111 ALA A C 1
ATOM 862 O O . ALA A 1 111 ? 3.018 -5.650 52.819 1.00 88.62 111 ALA A O 1
ATOM 863 N N . ARG A 1 112 ? 1.094 -5.416 51.683 1.00 88.00 112 ARG A N 1
ATOM 864 C CA . ARG A 1 112 ? 1.603 -4.439 50.710 1.00 88.00 112 ARG A CA 1
ATOM 865 C C . ARG A 1 112 ? 1.987 -3.123 51.383 1.00 88.00 112 ARG A C 1
ATOM 867 O O . ARG A 1 112 ? 3.076 -2.625 51.116 1.00 88.00 112 ARG A O 1
ATOM 874 N N . LYS A 1 113 ? 1.154 -2.600 52.288 1.00 90.81 113 LYS A N 1
ATOM 875 C CA . LYS A 1 113 ? 1.433 -1.368 53.042 1.00 90.81 113 LYS A CA 1
ATOM 876 C C . LYS A 1 113 ? 2.675 -1.519 53.927 1.00 90.81 113 LYS A C 1
ATOM 878 O O . LYS A 1 113 ? 3.530 -0.640 53.915 1.00 90.81 113 LYS A O 1
ATOM 883 N N . LYS A 1 114 ? 2.837 -2.672 54.591 1.00 89.38 114 LYS A N 1
ATOM 884 C CA . LYS A 1 114 ? 4.037 -3.016 55.378 1.00 89.38 114 LYS A CA 1
ATOM 885 C C . LYS A 1 114 ? 5.300 -3.143 54.515 1.00 89.38 114 LYS A C 1
ATOM 887 O O . LYS A 1 114 ? 6.369 -2.699 54.919 1.00 89.38 114 LYS A O 1
ATOM 892 N N . ARG A 1 115 ? 5.199 -3.729 53.315 1.00 86.81 115 ARG A N 1
ATOM 893 C CA . ARG A 1 115 ? 6.322 -3.799 52.357 1.00 86.81 115 ARG A CA 1
ATOM 894 C C . ARG A 1 115 ? 6.704 -2.419 51.824 1.00 86.81 115 ARG A C 1
ATOM 896 O O . ARG A 1 115 ? 7.887 -2.130 51.703 1.00 86.81 115 ARG A O 1
ATOM 903 N N . GLN A 1 116 ? 5.722 -1.567 51.537 1.00 85.81 116 GLN A N 1
ATOM 904 C CA . GLN A 1 116 ? 5.957 -0.189 51.099 1.00 85.81 116 GLN A CA 1
ATOM 905 C C . GLN A 1 116 ? 6.588 0.662 52.204 1.00 85.81 116 GLN A C 1
ATOM 907 O O . GLN A 1 116 ? 7.513 1.413 51.914 1.00 85.81 116 GLN A O 1
ATOM 912 N N . SER A 1 117 ? 6.162 0.505 53.463 1.00 78.94 117 SER A N 1
ATOM 913 C CA . SER A 1 117 ? 6.788 1.200 54.592 1.00 78.94 117 SER A CA 1
ATOM 914 C C . SER A 1 117 ? 8.210 0.700 54.854 1.00 78.94 117 SER A C 1
ATOM 916 O O . SER A 1 117 ? 9.103 1.513 55.047 1.00 78.94 117 SER A O 1
ATOM 918 N N . LEU A 1 118 ? 8.457 -0.614 54.776 1.00 80.00 118 LEU A N 1
ATOM 919 C CA . LEU A 1 118 ? 9.798 -1.185 54.944 1.00 80.00 118 LEU A CA 1
ATOM 920 C C . LEU A 1 118 ? 10.753 -0.747 53.819 1.00 80.00 118 LEU A C 1
ATOM 922 O O . LEU A 1 118 ? 11.884 -0.357 54.089 1.00 80.00 118 LEU A O 1
ATOM 926 N N . ALA A 1 119 ? 10.283 -0.724 52.568 1.00 72.75 119 ALA A N 1
ATOM 927 C CA . ALA A 1 119 ? 11.060 -0.223 51.434 1.00 72.75 119 ALA A CA 1
ATOM 928 C C . ALA A 1 119 ? 11.312 1.296 51.501 1.00 72.75 119 ALA A C 1
ATOM 930 O O . ALA A 1 119 ? 12.350 1.764 51.035 1.00 72.75 119 ALA A O 1
ATOM 931 N N . ALA A 1 120 ? 10.392 2.071 52.085 1.00 66.88 120 ALA A N 1
ATOM 932 C CA . ALA A 1 120 ? 10.592 3.498 52.332 1.00 66.88 120 ALA A CA 1
ATOM 933 C C . ALA A 1 120 ? 11.660 3.744 53.415 1.00 66.88 120 ALA A C 1
ATOM 935 O O . ALA A 1 120 ? 12.517 4.606 53.235 1.00 66.88 120 ALA A O 1
ATOM 936 N N . THR A 1 121 ? 11.672 2.941 54.484 1.00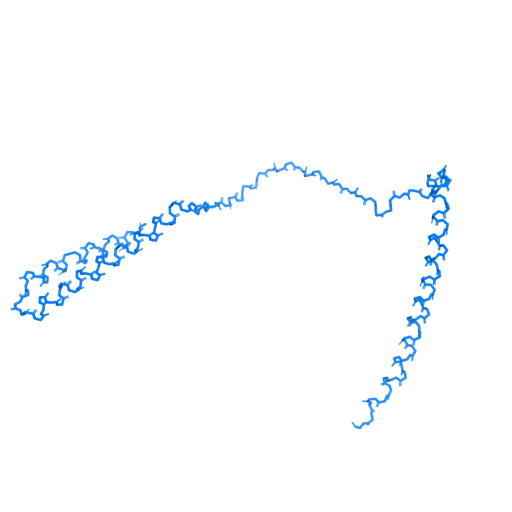 64.88 121 THR A N 1
ATOM 937 C CA . THR A 1 121 ? 12.677 3.028 55.558 1.00 64.88 121 THR A CA 1
ATOM 938 C C . THR A 1 121 ? 14.070 2.579 55.095 1.00 64.88 121 THR A C 1
ATOM 940 O O . THR A 1 121 ? 15.058 3.234 55.416 1.00 64.88 121 THR A O 1
ATOM 943 N N . THR A 1 122 ? 14.183 1.532 54.268 1.00 58.66 122 THR A N 1
ATOM 944 C CA . THR A 1 122 ? 15.481 1.101 53.705 1.00 58.66 122 THR A CA 1
ATOM 945 C C . THR A 1 122 ? 16.065 2.119 52.714 1.00 58.66 122 THR A C 1
ATOM 947 O O . THR A 1 122 ? 17.284 2.241 52.614 1.00 58.66 122 THR A O 1
ATOM 950 N N . ARG A 1 123 ? 15.229 2.908 52.021 1.00 51.97 123 ARG A N 1
ATOM 951 C CA . ARG A 1 123 ? 15.703 3.978 51.122 1.00 51.97 123 ARG A CA 1
ATOM 952 C C . ARG A 1 123 ? 16.350 5.146 51.866 1.00 51.97 123 ARG A C 1
ATOM 954 O O . ARG A 1 123 ? 17.363 5.642 51.391 1.00 51.97 123 ARG A O 1
ATOM 961 N N . GLN A 1 124 ? 15.834 5.538 53.032 1.00 53.72 124 GLN A N 1
ATOM 962 C CA . GLN A 1 124 ? 16.396 6.657 53.806 1.00 53.72 124 GLN A CA 1
ATOM 963 C C . GLN A 1 124 ? 17.789 6.357 54.384 1.00 53.72 124 GLN A C 1
ATOM 965 O O . GLN A 1 124 ? 18.608 7.263 54.487 1.00 53.72 124 GLN A O 1
ATOM 970 N N . SER A 1 125 ? 18.100 5.095 54.703 1.00 51.06 125 SER A N 1
ATOM 971 C CA . SER A 1 125 ? 19.429 4.717 55.214 1.00 51.06 125 SER A CA 1
ATOM 972 C C . SER A 1 125 ? 20.495 4.583 54.110 1.00 51.06 125 SER A C 1
ATOM 974 O O . SER A 1 125 ? 21.680 4.742 54.388 1.00 51.06 125 SER A O 1
ATOM 976 N N . ALA A 1 126 ? 20.096 4.361 52.850 1.00 52.41 126 ALA A N 1
ATOM 977 C CA . ALA A 1 126 ? 21.017 4.280 51.710 1.00 52.41 126 ALA A CA 1
ATOM 978 C C . ALA A 1 126 ? 21.333 5.648 51.071 1.00 52.41 126 ALA A C 1
ATOM 980 O O . ALA A 1 126 ? 22.405 5.816 50.500 1.00 52.41 126 ALA A O 1
ATOM 981 N N . THR A 1 127 ? 20.441 6.640 51.181 1.00 53.03 127 THR A N 1
ATOM 982 C CA . THR A 1 127 ? 20.632 7.968 50.562 1.00 53.03 127 THR A CA 1
ATOM 983 C C . THR A 1 127 ? 21.582 8.902 51.317 1.00 53.03 127 THR A C 1
ATOM 985 O O . THR A 1 127 ? 22.054 9.862 50.722 1.00 53.03 127 THR A O 1
ATOM 988 N N . VAL A 1 128 ? 21.903 8.644 52.592 1.00 53.72 128 VAL A N 1
ATOM 989 C CA . VAL A 1 128 ? 22.804 9.518 53.382 1.00 53.72 128 VAL A CA 1
ATOM 990 C C . VAL A 1 128 ? 24.289 9.268 53.069 1.00 53.72 128 VAL A C 1
ATOM 992 O O . VAL A 1 128 ? 25.126 10.118 53.336 1.00 53.72 128 VAL A O 1
ATOM 995 N N . LYS A 1 129 ? 24.641 8.136 52.445 1.00 51.94 129 LYS A N 1
ATOM 996 C CA . LYS A 1 129 ? 26.044 7.731 52.228 1.00 51.94 129 LYS A CA 1
ATOM 997 C C . LYS A 1 129 ? 26.676 8.202 50.910 1.00 51.94 129 LYS A C 1
ATOM 999 O O . LYS A 1 129 ? 27.826 7.867 50.657 1.00 51.94 129 LYS A O 1
ATOM 1004 N N . CYS A 1 130 ? 25.948 8.932 50.061 1.00 55.12 130 CYS A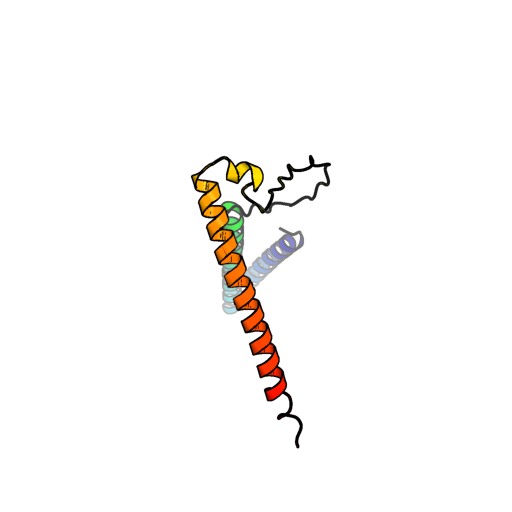 N 1
ATOM 1005 C CA . CYS A 1 130 ? 26.425 9.315 48.722 1.00 55.12 130 CYS A CA 1
ATOM 1006 C C . CYS A 1 130 ? 26.857 10.784 48.589 1.00 55.12 130 CYS A C 1
ATOM 1008 O O . CYS A 1 130 ? 27.156 11.214 47.480 1.00 55.12 130 CYS A O 1
ATOM 1010 N N . CYS A 1 131 ? 26.897 11.550 49.681 1.00 56.81 131 CYS A N 1
ATOM 1011 C CA . CYS A 1 131 ? 27.312 12.955 49.660 1.00 56.81 131 CYS A CA 1
ATOM 1012 C C . CYS A 1 131 ? 28.428 13.220 50.681 1.00 56.81 131 CYS A C 1
ATOM 1014 O O . CYS A 1 131 ? 28.311 14.121 51.501 1.00 56.81 131 CYS A O 1
ATOM 1016 N N . GLU A 1 132 ? 29.490 12.415 50.653 1.00 47.38 132 GLU A N 1
ATOM 1017 C CA . GLU A 1 132 ? 30.745 12.735 51.341 1.00 47.38 132 GLU A CA 1
ATOM 1018 C C . GLU A 1 132 ? 31.914 12.414 50.399 1.00 47.38 132 GLU A C 1
ATOM 1020 O O . GLU A 1 132 ? 32.442 11.303 50.396 1.00 47.38 132 GLU A O 1
ATOM 1025 N N . ASN A 1 133 ? 32.175 13.355 49.482 1.00 42.78 133 ASN A N 1
ATOM 1026 C CA . ASN A 1 133 ? 33.490 13.755 48.958 1.00 42.78 133 ASN A CA 1
ATOM 1027 C C . ASN A 1 133 ? 33.333 14.853 47.903 1.00 42.78 133 ASN A C 1
ATOM 1029 O O . ASN A 1 133 ? 32.610 14.610 46.909 1.00 42.78 133 ASN A O 1
#

Secondary structure (DSSP, 8-state):
--HHHHHHHHHHHHHHHHHHHT--SHHHHHHHHHHHHHHHHHHHHHHHHHHHHHHTT------------PPPP------S-SS-HHHHTTSHHHHHHHHHHHHHHHHHHHHHHHHHHHHHHHHHHHHGGG---

Organism: Romanomermis culicivorax (NCBI:txid13658)

Radius of gyration: 40.41 Å; chains: 1; bounding box: 62×35×97 Å

pLDDT: mean 78.26, std 13.25, range [42.78, 94.44]

Sequence (133 aa):
MTRSSLLIAQKFSIIQVQGFINARNKLTALLWILALIASMSFMITQTGSLFKGFFFANKRTMVKLKSSELPFPAVTFCNLNPFKKNEAKKVPILATIMEVAQSVGSKISNARKKRQSLAATTRQSATVKCCEN

InterPro domains:
  IPR001873 Epithelial sodium channel [PF00858] (19-118)
  IPR001873 Epithelial sodium channel [PR01078] (29-46)
  IPR001873 Epithelial sodium channel [PR01078] (68-84)